Protein AF-A0A3R8NG97-F1 (afdb_monomer_lite)

Radius of gyration: 17.67 Å; chains: 1; bounding box: 35×36×56 Å

Organism: Bibersteinia trehalosi (NCBI:txid47735)

pLDDT: mean 72.44, std 18.64, range [29.59, 92.75]

Sequence (81 aa):
MNKTKGCLIANFATVPLKLGQSALIEPDSPLQLGSLMPENGVIFSDGIEDDYLQFNAGCIAHIGIADIQGQLISQKGRQRI

Structure (mmCIF, N/CA/C/O backbone):
data_AF-A0A3R8NG97-F1
#
_entry.id   AF-A0A3R8NG97-F1
#
loop_
_atom_site.group_PDB
_atom_site.id
_atom_site.type_symbol
_atom_site.label_atom_id
_atom_site.label_alt_id
_atom_site.label_comp_id
_atom_site.label_asym_id
_atom_site.label_entity_id
_atom_site.label_seq_id
_atom_site.pdbx_PDB_ins_code
_atom_site.Cartn_x
_atom_site.Cartn_y
_atom_site.Cartn_z
_atom_site.occupancy
_atom_site.B_iso_or_equiv
_atom_site.auth_seq_id
_atom_site.auth_comp_id
_atom_site.auth_asym_id
_atom_site.auth_atom_id
_atom_site.pdbx_PDB_model_num
ATOM 1 N N . MET A 1 1 ? 3.341 -25.197 -12.353 1.00 34.22 1 MET A N 1
ATOM 2 C CA . MET A 1 1 ? 3.078 -23.758 -12.563 1.00 34.22 1 MET A CA 1
ATOM 3 C C . MET A 1 1 ? 3.589 -23.030 -11.329 1.00 34.22 1 MET A C 1
ATOM 5 O O . MET A 1 1 ? 3.001 -23.178 -10.266 1.00 34.22 1 MET A O 1
ATOM 9 N N . ASN A 1 2 ? 4.768 -22.411 -11.433 1.00 29.59 2 ASN A N 1
ATOM 10 C CA . ASN A 1 2 ? 5.553 -21.921 -10.296 1.00 29.59 2 ASN A CA 1
ATOM 11 C C . ASN A 1 2 ? 4.867 -20.728 -9.620 1.00 29.59 2 ASN A C 1
ATOM 13 O O . ASN A 1 2 ? 4.927 -19.611 -10.125 1.00 29.59 2 ASN A O 1
ATOM 17 N N . LYS A 1 3 ? 4.225 -20.958 -8.470 1.00 34.38 3 LYS A N 1
ATOM 18 C CA . LYS A 1 3 ? 3.770 -19.887 -7.581 1.00 34.38 3 LYS A CA 1
ATOM 19 C C . LYS A 1 3 ? 4.944 -19.418 -6.724 1.00 34.38 3 LYS A C 1
ATOM 21 O O . LYS A 1 3 ? 5.047 -19.786 -5.560 1.00 34.38 3 LYS A O 1
ATOM 26 N N . THR A 1 4 ? 5.808 -18.577 -7.278 1.00 36.94 4 THR A N 1
ATOM 27 C CA . THR A 1 4 ? 6.609 -17.672 -6.443 1.00 36.94 4 THR A CA 1
ATOM 28 C C . THR A 1 4 ? 5.748 -16.440 -6.188 1.00 36.94 4 THR A C 1
ATOM 30 O O . THR A 1 4 ? 5.961 -15.381 -6.768 1.00 36.94 4 THR A O 1
ATOM 33 N N . LYS A 1 5 ? 4.676 -16.610 -5.406 1.00 40.94 5 LYS A N 1
ATOM 34 C CA . LYS A 1 5 ? 3.830 -15.492 -4.990 1.00 40.94 5 LYS A CA 1
ATOM 35 C C . LYS A 1 5 ? 4.573 -14.770 -3.875 1.00 40.94 5 LYS A C 1
ATOM 37 O O . LYS A 1 5 ? 4.630 -15.231 -2.739 1.00 40.94 5 LYS A O 1
ATOM 42 N N . GLY A 1 6 ? 5.304 -13.740 -4.288 1.00 33.78 6 GLY A N 1
ATOM 43 C CA . GLY A 1 6 ? 6.214 -12.986 -3.448 1.00 33.78 6 GLY A CA 1
ATOM 44 C C . GLY A 1 6 ? 5.481 -12.361 -2.270 1.00 33.78 6 GLY A C 1
ATOM 45 O O . GLY A 1 6 ? 4.654 -11.473 -2.437 1.00 33.78 6 GLY A O 1
ATOM 46 N N . CYS A 1 7 ? 5.857 -12.799 -1.074 1.00 39.28 7 CYS A N 1
ATOM 47 C CA . CYS A 1 7 ? 5.866 -11.955 0.109 1.00 39.28 7 CYS A CA 1
ATOM 48 C C . CYS A 1 7 ? 6.635 -10.671 -0.240 1.00 39.28 7 CYS A C 1
ATOM 50 O O . CYS A 1 7 ? 7.830 -10.761 -0.509 1.00 39.28 7 CYS A O 1
ATOM 52 N N . LEU A 1 8 ? 5.938 -9.529 -0.325 1.00 44.16 8 LEU A N 1
ATOM 53 C CA . LEU A 1 8 ? 6.473 -8.157 -0.349 1.00 44.16 8 LEU A CA 1
ATOM 54 C C . LEU A 1 8 ? 7.910 -8.017 -0.912 1.00 44.16 8 LEU A C 1
ATOM 56 O O . LEU A 1 8 ? 8.801 -7.530 -0.227 1.00 44.16 8 LEU A O 1
ATOM 60 N N . ILE A 1 9 ? 8.167 -8.422 -2.166 1.00 44.75 9 ILE A N 1
ATOM 61 C CA . ILE A 1 9 ? 9.456 -8.144 -2.832 1.00 44.75 9 ILE A CA 1
ATOM 62 C C . ILE A 1 9 ? 9.366 -6.788 -3.524 1.00 44.75 9 ILE A C 1
ATOM 64 O O . ILE A 1 9 ? 9.387 -6.692 -4.744 1.00 44.75 9 ILE A O 1
ATOM 68 N N . ALA A 1 10 ? 9.267 -5.718 -2.748 1.00 42.34 10 ALA A N 1
ATOM 69 C CA . ALA A 1 10 ? 9.571 -4.399 -3.271 1.00 42.34 10 ALA A CA 1
ATOM 70 C C . ALA A 1 10 ? 11.044 -4.108 -2.977 1.00 42.34 10 ALA A C 1
ATOM 72 O O . ALA A 1 10 ? 11.512 -4.145 -1.840 1.00 42.34 10 ALA A O 1
ATOM 73 N N . ASN A 1 11 ? 11.806 -3.865 -4.038 1.00 37.88 11 ASN A N 1
ATOM 74 C CA . ASN A 1 11 ? 13.133 -3.290 -3.921 1.00 37.88 11 ASN A CA 1
ATOM 75 C C . ASN A 1 11 ? 12.901 -1.803 -3.602 1.00 37.88 11 ASN A C 1
ATOM 77 O O . ASN A 1 11 ? 12.603 -1.022 -4.500 1.00 37.88 11 ASN A O 1
ATOM 81 N N . PHE A 1 12 ? 12.854 -1.447 -2.318 1.00 44.75 12 PHE A N 1
ATOM 82 C CA . PHE A 1 12 ? 12.422 -0.122 -1.877 1.00 44.75 12 PHE A CA 1
ATOM 83 C C . PHE A 1 12 ? 13.516 0.925 -2.111 1.00 44.75 12 PHE A C 1
ATOM 85 O O . PHE A 1 12 ? 14.633 0.799 -1.612 1.00 44.75 12 PHE A O 1
ATOM 92 N N . ALA A 1 13 ? 13.187 1.981 -2.858 1.00 38.34 13 ALA A N 1
ATOM 93 C CA . ALA A 1 13 ? 14.072 3.128 -3.091 1.00 38.34 13 ALA A CA 1
ATOM 94 C C . ALA A 1 13 ? 13.868 4.279 -2.092 1.00 38.34 13 ALA A C 1
ATOM 96 O O . ALA A 1 13 ? 14.521 5.316 -2.192 1.00 38.34 13 ALA A O 1
ATOM 97 N N . THR A 1 14 ? 12.952 4.157 -1.135 1.00 40.34 14 THR A N 1
ATOM 98 C CA . THR A 1 14 ? 12.703 5.213 -0.151 1.00 40.34 14 THR A CA 1
ATOM 99 C C . THR A 1 14 ? 12.446 4.535 1.186 1.00 40.34 14 THR A C 1
ATOM 101 O O . THR A 1 14 ? 11.618 3.636 1.2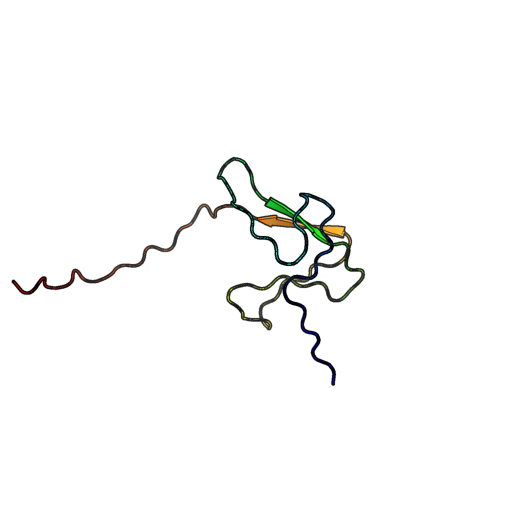51 1.00 40.34 14 THR A O 1
ATOM 104 N N . VAL A 1 15 ? 13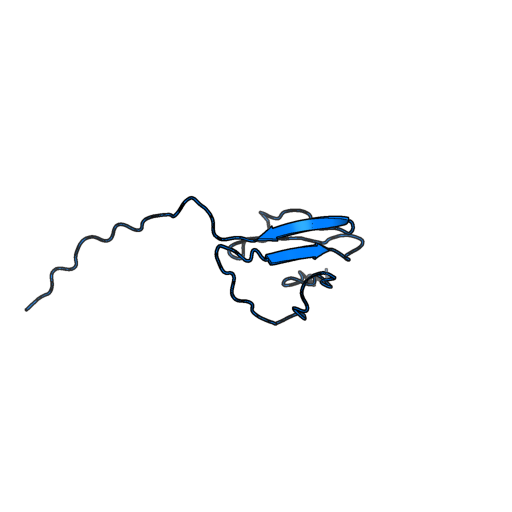.250 4.922 2.187 1.00 47.75 15 VAL A N 1
ATOM 105 C CA . VAL A 1 15 ? 13.568 4.248 3.468 1.00 47.75 15 VAL A CA 1
ATOM 106 C C . VAL A 1 15 ? 14.284 2.882 3.329 1.00 47.75 15 VAL A C 1
ATOM 108 O O . VAL A 1 15 ? 13.843 2.033 2.560 1.00 47.75 15 VAL A O 1
ATOM 111 N N . PRO A 1 16 ? 15.417 2.632 4.032 1.00 49.59 16 PRO A N 1
ATOM 112 C CA . PRO A 1 16 ? 16.254 1.443 3.837 1.00 49.59 16 PRO A CA 1
ATOM 113 C C . PRO A 1 16 ? 15.662 0.211 4.535 1.00 49.59 16 PRO A C 1
ATOM 115 O O . PRO A 1 16 ? 16.313 -0.406 5.374 1.00 49.59 16 PRO A O 1
ATOM 118 N N . LEU A 1 17 ? 14.423 -0.146 4.207 1.00 48.81 17 LEU A N 1
ATOM 119 C CA . LEU A 1 17 ? 13.831 -1.404 4.638 1.00 48.81 17 LEU A CA 1
ATOM 120 C C . LEU A 1 17 ? 14.165 -2.458 3.589 1.00 48.81 17 LEU A C 1
ATOM 122 O O . LEU A 1 17 ? 13.583 -2.521 2.509 1.00 48.81 17 LEU A O 1
ATOM 126 N N . LYS A 1 18 ? 15.174 -3.267 3.894 1.00 53.50 18 LYS A N 1
ATOM 127 C CA . LYS A 1 18 ? 15.493 -4.484 3.152 1.00 53.50 18 LYS A CA 1
ATOM 128 C C . LYS A 1 18 ? 14.365 -5.497 3.333 1.00 53.50 18 LYS A C 1
ATOM 130 O O . LYS A 1 18 ? 13.696 -5.534 4.364 1.00 53.50 18 LYS A O 1
ATOM 135 N N . LEU A 1 19 ? 14.205 -6.368 2.340 1.00 56.91 19 LEU A N 1
ATOM 136 C CA . LEU A 1 19 ? 13.287 -7.501 2.404 1.00 56.91 19 LEU A CA 1
ATOM 137 C C . LEU A 1 19 ? 13.456 -8.272 3.728 1.00 56.91 19 LEU A C 1
ATOM 139 O O . LEU A 1 19 ? 14.574 -8.638 4.096 1.00 56.91 19 LEU A O 1
ATOM 143 N N . GLY A 1 20 ? 12.348 -8.506 4.435 1.00 60.12 20 GLY A N 1
ATOM 144 C CA . GLY A 1 20 ? 12.334 -9.192 5.733 1.00 60.12 20 GLY A CA 1
ATOM 145 C C . GLY A 1 20 ? 12.581 -8.298 6.955 1.00 60.12 20 GLY A C 1
ATOM 146 O O . GLY A 1 20 ? 12.679 -8.818 8.064 1.00 60.12 20 GLY A O 1
ATOM 147 N N . GLN A 1 21 ? 12.679 -6.978 6.783 1.00 63.81 21 GLN A N 1
ATOM 148 C CA . GLN A 1 21 ? 12.768 -6.030 7.895 1.00 63.81 21 GLN A CA 1
ATOM 149 C C . GLN A 1 21 ? 11.388 -5.510 8.311 1.00 63.81 21 GLN A C 1
ATOM 151 O O . GLN A 1 21 ? 10.506 -5.309 7.479 1.00 63.81 21 GLN A O 1
ATOM 156 N N . SER A 1 22 ? 11.220 -5.277 9.612 1.00 71.50 22 SER A N 1
ATOM 157 C CA . SER A 1 22 ? 10.070 -4.581 10.182 1.00 71.50 22 SER A CA 1
ATOM 158 C C . SER A 1 22 ? 10.386 -3.101 10.39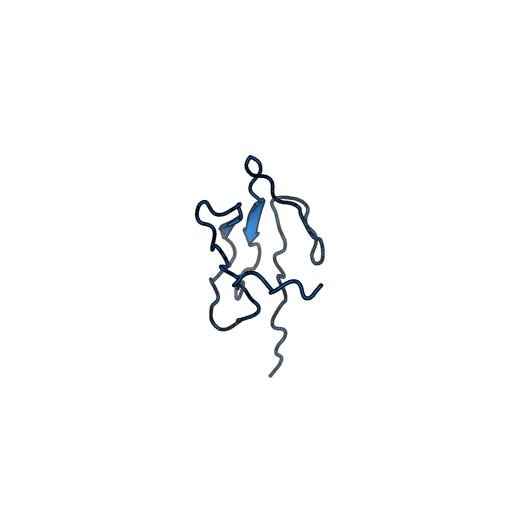5 1.00 71.50 22 SER A C 1
ATOM 160 O O . SER A 1 22 ? 11.542 -2.711 10.562 1.00 71.50 22 SER A O 1
ATOM 162 N N . ALA A 1 23 ? 9.342 -2.277 10.407 1.00 71.62 23 ALA A N 1
ATOM 163 C CA . ALA A 1 23 ? 9.426 -0.860 10.723 1.00 71.62 23 ALA A CA 1
ATOM 164 C C . ALA A 1 23 ? 8.313 -0.469 11.694 1.00 71.62 23 ALA A C 1
ATOM 166 O O . ALA A 1 23 ? 7.235 -1.066 11.681 1.00 71.62 23 ALA A O 1
ATOM 167 N N . LEU A 1 24 ? 8.587 0.537 12.522 1.00 81.69 24 LEU A N 1
ATOM 168 C CA . LEU A 1 24 ? 7.589 1.212 13.343 1.00 81.69 24 LEU A CA 1
ATOM 169 C C . LEU A 1 24 ? 7.105 2.454 12.583 1.00 81.69 24 LEU A C 1
ATOM 171 O O . LEU A 1 24 ? 7.929 3.179 12.029 1.00 81.69 24 LEU A O 1
ATOM 175 N N . ILE A 1 25 ? 5.794 2.688 12.559 1.00 82.94 25 ILE A N 1
ATOM 176 C CA . ILE A 1 25 ? 5.189 3.885 11.961 1.00 82.94 25 ILE A CA 1
ATOM 177 C C . ILE A 1 25 ? 4.684 4.773 13.094 1.00 82.94 25 ILE A C 1
ATOM 179 O O . ILE A 1 25 ? 3.940 4.310 13.960 1.00 82.94 25 ILE A O 1
ATOM 183 N N . GLU A 1 26 ? 5.090 6.039 13.076 1.00 86.44 26 GLU A N 1
ATOM 184 C CA . GLU A 1 26 ? 4.633 7.065 14.015 1.00 86.44 26 GLU A CA 1
ATOM 185 C C . GLU A 1 26 ? 3.647 8.014 13.314 1.00 86.44 26 GLU A C 1
ATOM 187 O O . GLU A 1 26 ? 3.718 8.155 12.090 1.00 86.44 26 GLU A O 1
ATOM 192 N N . PRO A 1 27 ? 2.736 8.682 14.050 1.00 84.81 27 PRO A N 1
ATOM 193 C CA . PRO A 1 27 ? 1.741 9.577 13.452 1.00 84.81 27 PRO A CA 1
ATOM 194 C C . PRO A 1 27 ? 2.343 10.647 12.530 1.00 84.81 27 PRO A C 1
ATOM 196 O O . PRO A 1 27 ? 1.823 10.888 11.444 1.00 84.81 27 PRO A O 1
ATOM 199 N N . ASP A 1 28 ? 3.477 11.227 12.930 1.00 87.31 28 ASP A N 1
ATOM 200 C CA . ASP A 1 28 ? 4.140 12.316 12.202 1.00 87.31 28 ASP A CA 1
ATOM 201 C C . ASP A 1 28 ? 5.189 11.816 11.190 1.00 87.31 28 ASP A C 1
ATOM 203 O O . ASP A 1 28 ? 5.876 12.613 10.549 1.00 87.31 28 ASP A O 1
ATOM 207 N N . SER A 1 29 ? 5.332 10.495 11.040 1.00 84.31 29 SER A N 1
ATOM 208 C CA . SER A 1 29 ? 6.344 9.864 10.188 1.00 84.31 29 SER A CA 1
ATOM 209 C C . SER A 1 29 ? 5.747 8.676 9.419 1.00 84.31 29 SER A C 1
ATOM 211 O O . SER A 1 29 ? 6.002 7.512 9.752 1.00 84.31 29 SER A O 1
ATOM 213 N N . PRO A 1 30 ? 4.909 8.945 8.396 1.00 81.25 30 PRO A N 1
ATOM 214 C CA . PRO A 1 30 ? 4.352 7.899 7.553 1.00 81.25 30 PRO A CA 1
ATOM 215 C C . PRO A 1 30 ? 5.442 7.226 6.712 1.00 81.25 30 PRO A C 1
ATOM 217 O O . PRO A 1 30 ? 6.399 7.852 6.249 1.00 81.25 30 PRO A O 1
ATOM 220 N N . LEU A 1 31 ? 5.263 5.934 6.461 1.00 85.06 31 LEU A N 1
ATOM 221 C CA . LEU A 1 31 ? 6.152 5.142 5.627 1.00 85.06 31 LEU A CA 1
ATOM 222 C C . LEU A 1 31 ? 5.788 5.334 4.151 1.00 85.06 31 LEU A C 1
ATOM 224 O O . LEU A 1 31 ? 4.690 4.988 3.719 1.00 85.06 31 LEU A O 1
ATOM 228 N N . GLN A 1 32 ? 6.727 5.849 3.363 1.00 84.75 32 GLN A N 1
ATOM 229 C CA . GLN A 1 32 ? 6.581 5.946 1.915 1.00 84.75 32 GLN A CA 1
ATOM 230 C C . GLN A 1 32 ? 7.352 4.826 1.226 1.00 84.75 32 GLN A C 1
ATOM 232 O O . GLN A 1 32 ? 8.555 4.670 1.426 1.00 84.75 32 GLN A O 1
ATOM 237 N N . LEU A 1 33 ? 6.658 4.087 0.369 1.00 83.69 33 LEU A N 1
ATOM 238 C CA . LEU A 1 33 ? 7.196 2.964 -0.377 1.00 83.69 33 LEU A CA 1
ATOM 239 C C . LEU A 1 33 ? 7.118 3.251 -1.874 1.00 83.69 33 LEU A C 1
ATOM 241 O O . LEU A 1 33 ? 6.057 3.588 -2.389 1.00 83.69 33 LEU A O 1
ATOM 245 N N . GLY A 1 34 ? 8.231 3.087 -2.583 1.00 83.94 34 GLY A N 1
ATOM 246 C CA . GLY A 1 34 ? 8.275 3.132 -4.045 1.00 83.94 34 GLY A CA 1
ATOM 247 C C . GLY A 1 34 ? 8.510 1.742 -4.621 1.00 83.94 34 GLY A C 1
ATOM 248 O O . GLY A 1 34 ? 9.380 1.018 -4.129 1.00 83.94 34 GLY A O 1
ATOM 249 N N . SER A 1 35 ? 7.764 1.374 -5.662 1.00 81.06 35 SER A N 1
ATOM 250 C CA . SER A 1 35 ? 8.024 0.131 -6.390 1.00 81.06 35 SER A CA 1
ATOM 251 C C . SER A 1 35 ? 9.101 0.328 -7.449 1.00 81.06 35 SER A C 1
ATOM 253 O O . SER A 1 35 ? 9.042 1.260 -8.253 1.00 81.06 35 SER A O 1
ATOM 255 N N . LEU A 1 36 ? 10.050 -0.605 -7.491 1.00 81.81 36 LEU A N 1
ATOM 256 C CA . LEU A 1 36 ? 10.993 -0.773 -8.597 1.00 81.81 36 LEU A CA 1
ATOM 257 C C . LEU A 1 36 ? 10.704 -2.041 -9.416 1.00 81.81 36 LEU A C 1
ATOM 259 O O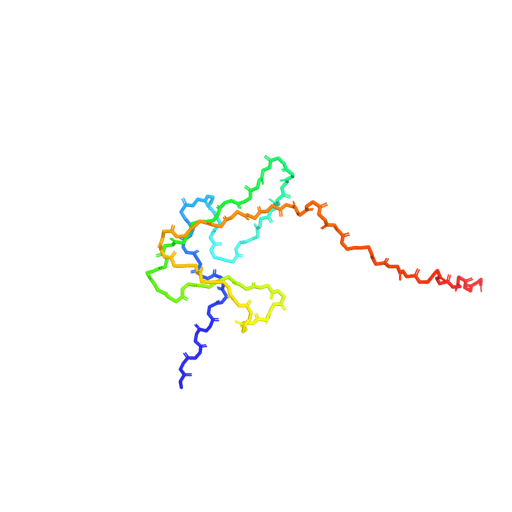 . LEU A 1 36 ? 11.535 -2.449 -10.226 1.00 81.81 36 LEU A O 1
ATOM 263 N N . MET A 1 37 ? 9.565 -2.703 -9.191 1.00 79.50 37 MET A N 1
ATOM 264 C CA . MET A 1 37 ? 9.198 -3.906 -9.940 1.00 79.50 37 MET A CA 1
ATOM 265 C C . MET A 1 37 ? 8.672 -3.520 -11.323 1.00 79.50 37 MET A C 1
ATOM 267 O O . MET A 1 37 ? 7.658 -2.833 -11.387 1.00 79.50 37 MET A O 1
ATOM 271 N N . PRO A 1 38 ? 9.283 -3.968 -12.432 1.00 79.38 38 PRO A N 1
ATOM 272 C CA . PRO A 1 38 ? 8.797 -3.623 -13.769 1.00 79.38 38 PRO A CA 1
ATOM 273 C C . PRO A 1 38 ? 7.342 -4.052 -14.006 1.00 79.38 38 PRO A C 1
ATOM 275 O O . PRO A 1 38 ? 6.568 -3.315 -14.608 1.00 79.38 38 PRO A O 1
ATOM 278 N N . GLU A 1 39 ? 6.969 -5.226 -13.492 1.00 82.44 39 GLU A N 1
ATOM 279 C CA . GLU A 1 39 ? 5.650 -5.837 -13.647 1.00 82.44 39 GLU A CA 1
ATOM 280 C C . GLU A 1 39 ? 5.342 -6.796 -12.488 1.00 82.44 39 GLU A C 1
ATOM 282 O O . GLU A 1 39 ? 6.242 -7.224 -11.761 1.00 82.44 39 GLU A O 1
ATOM 287 N N . ASN A 1 40 ? 4.062 -7.156 -12.347 1.00 84.00 40 ASN A N 1
ATOM 288 C CA . ASN A 1 40 ? 3.540 -8.095 -11.346 1.00 84.00 40 ASN A CA 1
ATOM 289 C C . ASN A 1 40 ? 3.833 -7.713 -9.882 1.00 84.00 40 ASN A C 1
ATOM 291 O O . ASN A 1 40 ? 3.806 -8.574 -9.001 1.00 84.00 40 ASN A O 1
ATOM 295 N N . GLY A 1 41 ? 4.105 -6.436 -9.607 1.00 84.12 41 GLY A N 1
ATOM 296 C CA . GLY A 1 41 ? 4.185 -5.928 -8.244 1.00 84.12 41 GLY A CA 1
ATOM 297 C C . GLY A 1 41 ? 2.792 -5.807 -7.642 1.00 84.12 41 GLY A C 1
ATOM 298 O O . GLY A 1 41 ? 1.867 -5.326 -8.300 1.00 84.12 41 GLY A O 1
ATOM 299 N N . VAL A 1 42 ? 2.631 -6.256 -6.397 1.00 84.44 42 VAL A N 1
ATOM 300 C CA . VAL A 1 42 ? 1.340 -6.261 -5.700 1.00 84.44 42 VAL A CA 1
ATOM 301 C C . VAL A 1 42 ? 1.491 -5.882 -4.228 1.00 84.44 42 VAL A C 1
ATOM 303 O O . VAL A 1 42 ? 2.491 -6.218 -3.593 1.00 84.44 42 VAL A O 1
ATOM 306 N N . ILE A 1 43 ? 0.478 -5.207 -3.685 1.00 85.62 43 ILE A N 1
ATOM 307 C CA . ILE A 1 43 ? 0.262 -5.001 -2.246 1.00 85.62 43 ILE A CA 1
ATOM 308 C C . ILE A 1 43 ? -1.076 -5.653 -1.898 1.00 85.62 43 ILE A C 1
ATOM 310 O O . ILE A 1 43 ? -2.060 -5.407 -2.583 1.00 85.62 43 ILE A O 1
ATOM 314 N N . PHE A 1 44 ? -1.130 -6.456 -0.841 1.00 83.62 44 PHE A N 1
ATOM 315 C CA . PHE A 1 44 ? -2.363 -7.058 -0.326 1.00 83.62 44 PHE A CA 1
ATOM 316 C C . PHE A 1 44 ? -2.351 -7.023 1.206 1.00 83.62 44 PHE A C 1
ATOM 318 O O . PHE A 1 44 ? -1.279 -6.970 1.817 1.00 83.62 44 PHE A O 1
ATOM 325 N N . SER A 1 45 ? -3.528 -7.038 1.828 1.00 77.56 45 SER A N 1
ATOM 326 C CA . SER A 1 45 ? -3.695 -7.020 3.287 1.00 77.56 45 SER A CA 1
ATOM 327 C C . SER A 1 45 ? -4.231 -8.351 3.811 1.00 77.56 45 SER A C 1
ATOM 329 O O . SER A 1 45 ? -4.795 -9.152 3.069 1.00 77.56 45 SER A O 1
ATOM 331 N N . ASP A 1 46 ? -4.018 -8.611 5.102 1.00 76.31 46 ASP A N 1
ATOM 332 C CA . ASP A 1 46 ? -4.614 -9.727 5.857 1.00 76.31 46 ASP A CA 1
ATOM 333 C C . ASP A 1 46 ? -4.384 -11.136 5.280 1.00 76.31 46 ASP A C 1
ATOM 335 O O . ASP A 1 46 ? -5.093 -12.088 5.603 1.00 76.31 46 ASP A O 1
ATOM 339 N N . GLY A 1 47 ? -3.357 -11.291 4.439 1.00 75.38 47 GLY A N 1
ATOM 340 C CA . GLY A 1 47 ? -3.032 -12.558 3.784 1.00 75.38 47 GLY A CA 1
ATOM 341 C C . GLY A 1 47 ? -4.002 -12.963 2.668 1.00 75.38 47 GLY A C 1
ATOM 342 O O . GLY A 1 47 ? -3.938 -14.103 2.208 1.00 75.38 47 GLY A O 1
ATOM 343 N N . ILE A 1 48 ? -4.880 -12.061 2.218 1.00 82.06 48 ILE A N 1
ATOM 344 C CA . ILE A 1 48 ? -5.832 -12.320 1.134 1.00 82.06 48 ILE A CA 1
ATOM 345 C C . ILE A 1 48 ? -5.209 -11.859 -0.185 1.00 82.06 48 ILE A C 1
ATOM 347 O O . ILE A 1 48 ? -5.283 -10.697 -0.557 1.00 82.06 48 ILE A O 1
ATOM 351 N N . GLU A 1 49 ? -4.576 -12.782 -0.908 1.00 75.06 49 GLU A N 1
ATOM 352 C CA . GLU A 1 49 ? -3.862 -12.454 -2.152 1.00 75.06 49 GLU A CA 1
ATOM 353 C C . GLU A 1 49 ? -4.770 -11.996 -3.297 1.00 75.06 49 GLU A C 1
ATOM 355 O O . GLU A 1 49 ? -4.300 -11.311 -4.200 1.00 75.06 49 GLU A O 1
ATOM 360 N N . ASP A 1 50 ? -6.033 -12.425 -3.308 1.00 80.06 50 ASP A N 1
ATOM 361 C CA . ASP A 1 50 ? -6.960 -12.123 -4.402 1.00 80.06 50 ASP A CA 1
ATOM 362 C C . ASP A 1 50 ?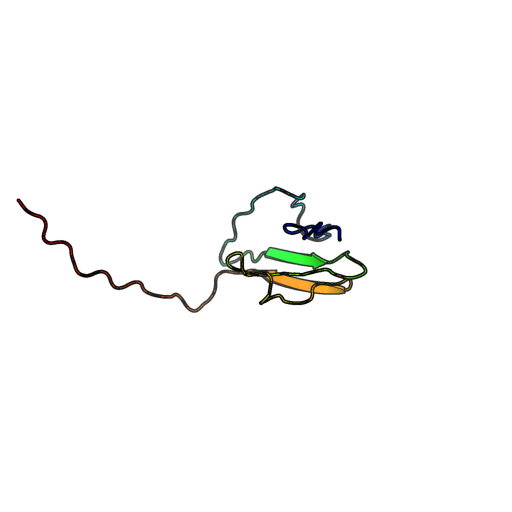 -7.534 -10.695 -4.304 1.00 80.06 50 ASP A C 1
ATOM 364 O O . ASP A 1 50 ? -8.063 -10.187 -5.291 1.00 80.06 50 ASP A O 1
ATOM 368 N N . ASP A 1 51 ? -7.375 -10.032 -3.152 1.00 81.12 51 ASP A N 1
ATOM 369 C CA . ASP A 1 51 ? -7.710 -8.621 -2.931 1.00 81.12 51 ASP A CA 1
ATOM 370 C C . ASP A 1 51 ? -6.422 -7.785 -2.882 1.00 81.12 51 ASP A C 1
ATOM 372 O O . ASP A 1 51 ? -5.932 -7.374 -1.827 1.00 81.12 51 ASP A O 1
ATOM 376 N N . TYR A 1 52 ? -5.805 -7.625 -4.054 1.00 86.25 52 TYR A N 1
ATOM 377 C CA . TYR A 1 52 ? -4.529 -6.936 -4.199 1.00 86.25 52 TYR A CA 1
ATOM 378 C C . TYR A 1 52 ? -4.653 -5.631 -4.985 1.00 86.25 52 TYR A C 1
ATOM 380 O O . TYR A 1 52 ? -5.434 -5.487 -5.927 1.00 86.25 52 TYR A O 1
ATOM 388 N N . LEU A 1 53 ? -3.772 -4.696 -4.651 1.00 86.50 53 LEU A N 1
ATOM 389 C CA . LEU A 1 53 ? -3.505 -3.486 -5.413 1.00 86.50 53 LEU A CA 1
ATOM 390 C C . LEU A 1 53 ? -2.256 -3.693 -6.272 1.00 86.50 53 LEU A C 1
ATOM 392 O O . LEU A 1 53 ? -1.244 -4.212 -5.797 1.00 86.50 53 LEU A O 1
ATOM 396 N N . GLN A 1 54 ? -2.303 -3.272 -7.537 1.00 89.62 54 GLN A N 1
ATOM 397 C CA . GLN A 1 54 ? -1.121 -3.280 -8.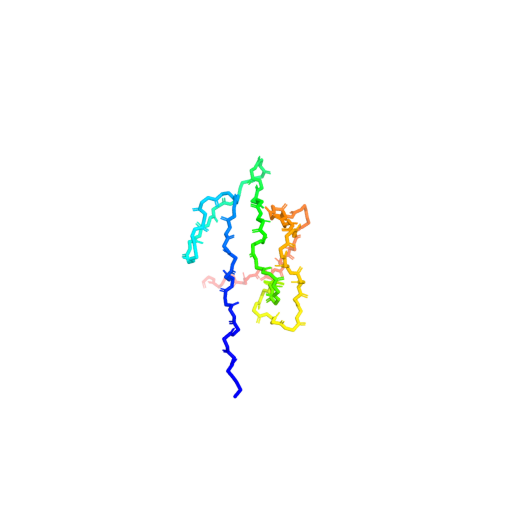402 1.00 89.62 54 GLN A CA 1
ATOM 398 C C . GLN A 1 54 ? -0.099 -2.249 -7.918 1.00 89.62 54 GLN A C 1
ATOM 400 O O . GLN A 1 54 ? -0.439 -1.105 -7.620 1.00 89.62 54 GLN A O 1
ATOM 405 N N . PHE A 1 55 ? 1.166 -2.653 -7.880 1.00 87.06 55 PHE A N 1
ATOM 406 C CA . PHE A 1 55 ? 2.268 -1.859 -7.355 1.00 87.06 55 PHE A CA 1
ATOM 407 C C . PHE A 1 55 ? 3.522 -2.033 -8.221 1.00 87.06 55 PHE A C 1
ATOM 409 O O . PHE A 1 55 ? 4.554 -2.534 -7.777 1.00 87.06 55 PHE A O 1
ATOM 416 N N . ASN A 1 56 ? 3.412 -1.653 -9.494 1.00 87.31 56 ASN A N 1
ATOM 417 C CA . ASN A 1 56 ? 4.498 -1.713 -10.477 1.00 87.31 56 ASN A CA 1
ATOM 418 C C . ASN A 1 56 ? 5.368 -0.445 -10.435 1.00 87.31 56 ASN A C 1
ATOM 420 O O . ASN A 1 56 ? 5.064 0.516 -9.727 1.00 87.31 56 ASN A O 1
ATOM 424 N N . ALA A 1 57 ? 6.457 -0.436 -11.198 1.00 85.50 57 ALA A N 1
ATOM 425 C CA . ALA A 1 57 ? 7.422 0.650 -11.244 1.00 85.50 57 ALA A CA 1
ATOM 426 C C . ALA A 1 57 ? 6.743 1.996 -11.530 1.00 85.50 57 ALA A C 1
ATOM 428 O O . ALA A 1 57 ? 5.914 2.117 -12.431 1.00 85.50 57 ALA A O 1
ATOM 429 N N . GLY A 1 58 ? 7.108 3.006 -10.740 1.00 86.06 58 GLY A N 1
ATOM 430 C CA . GLY A 1 58 ? 6.480 4.329 -10.777 1.00 86.06 58 GLY A CA 1
ATOM 431 C C . GLY A 1 58 ? 5.302 4.497 -9.811 1.00 86.06 58 GLY A C 1
ATOM 432 O O . GLY A 1 58 ? 4.886 5.629 -9.573 1.00 86.06 58 GLY A O 1
ATOM 433 N N . CYS A 1 59 ? 4.800 3.421 -9.196 1.00 87.56 59 CYS A N 1
ATOM 434 C CA . CYS A 1 59 ? 3.846 3.524 -8.094 1.00 87.56 59 CYS A CA 1
ATOM 435 C C . CYS A 1 59 ? 4.540 3.934 -6.787 1.00 87.56 59 CYS A C 1
ATOM 437 O O . CYS A 1 59 ? 5.622 3.442 -6.450 1.00 87.56 59 CYS A O 1
ATOM 439 N N . ILE A 1 60 ? 3.858 4.790 -6.023 1.00 89.19 60 ILE A N 1
ATOM 440 C CA . ILE A 1 60 ? 4.235 5.191 -4.667 1.00 89.19 60 ILE A CA 1
ATOM 441 C C . ILE A 1 60 ? 3.057 4.884 -3.742 1.00 89.19 60 ILE A C 1
ATOM 443 O O . ILE A 1 60 ? 1.934 5.305 -4.010 1.00 89.19 60 ILE A O 1
ATOM 447 N N . ALA A 1 61 ? 3.316 4.148 -2.667 1.00 87.00 61 ALA A N 1
ATOM 448 C CA . ALA A 1 61 ? 2.355 3.858 -1.615 1.00 87.00 61 ALA A CA 1
ATOM 449 C C . ALA A 1 61 ? 2.732 4.631 -0.349 1.00 87.00 61 ALA A C 1
ATOM 451 O O . ALA A 1 61 ? 3.900 4.683 0.038 1.00 87.00 61 ALA A O 1
ATOM 452 N N . HIS A 1 62 ? 1.728 5.209 0.302 1.00 86.94 62 HIS A N 1
ATOM 453 C CA . HIS A 1 62 ? 1.865 5.877 1.590 1.00 86.94 62 HIS A CA 1
ATOM 454 C C . HIS A 1 62 ? 1.168 5.025 2.646 1.00 86.94 62 HIS A C 1
ATOM 456 O O . HIS A 1 62 ? -0.022 4.741 2.528 1.00 86.94 62 HIS A O 1
ATOM 462 N N . ILE A 1 63 ? 1.917 4.604 3.659 1.00 87.25 63 ILE A N 1
ATOM 463 C CA . ILE A 1 63 ? 1.424 3.795 4.769 1.00 87.25 63 ILE A CA 1
ATOM 464 C C . ILE A 1 63 ? 1.511 4.651 6.026 1.00 87.25 63 ILE A C 1
ATOM 466 O O . ILE A 1 63 ? 2.587 5.089 6.429 1.00 87.25 63 ILE A O 1
ATOM 470 N N . GLY A 1 64 ? 0.362 4.890 6.641 1.00 87.75 64 GLY A N 1
ATOM 471 C CA . GLY A 1 64 ? 0.231 5.671 7.860 1.00 87.75 64 GLY A CA 1
ATOM 472 C C . GLY A 1 64 ? -0.772 5.030 8.807 1.00 87.75 64 GLY A C 1
ATOM 473 O O . GLY A 1 64 ? -1.437 4.048 8.468 1.00 87.75 64 GLY A O 1
ATOM 474 N N . ILE A 1 65 ? -0.879 5.600 10.001 1.00 89.19 65 ILE A N 1
ATOM 475 C CA . ILE A 1 65 ? -1.937 5.238 10.942 1.00 89.19 65 ILE A CA 1
ATOM 476 C C . ILE A 1 65 ? -3.258 5.768 10.377 1.00 89.19 65 ILE A C 1
ATOM 478 O O . ILE A 1 65 ? -3.352 6.940 10.028 1.00 89.19 65 ILE A O 1
ATOM 482 N N . ALA A 1 66 ? -4.263 4.902 10.259 1.00 88.81 66 ALA A N 1
ATOM 483 C CA . ALA A 1 66 ? -5.577 5.302 9.771 1.00 88.81 66 ALA A CA 1
ATOM 484 C C . ALA A 1 66 ? -6.297 6.207 10.786 1.00 88.81 66 ALA A C 1
ATOM 486 O O . ALA A 1 66 ? -6.284 5.929 11.987 1.00 88.81 66 ALA A O 1
ATOM 487 N N . ASP A 1 67 ? -6.999 7.229 10.289 1.00 88.88 67 ASP A N 1
ATOM 488 C CA . ASP A 1 67 ? -7.826 8.119 11.120 1.00 88.88 67 ASP A CA 1
ATOM 489 C C . ASP A 1 67 ? -9.002 7.378 11.777 1.00 88.88 67 ASP A C 1
ATOM 491 O O . ASP A 1 67 ? -9.477 7.744 12.853 1.00 88.88 67 ASP A O 1
ATOM 495 N N . ILE A 1 68 ? -9.487 6.322 11.117 1.00 92.75 68 ILE A N 1
ATOM 496 C CA . ILE A 1 68 ? -10.631 5.523 11.554 1.00 92.75 68 ILE A CA 1
ATOM 497 C C . ILE A 1 68 ? -10.131 4.235 12.206 1.00 92.75 68 ILE A C 1
ATOM 499 O O . ILE A 1 68 ? -9.374 3.472 11.609 1.00 92.75 68 ILE A O 1
ATOM 503 N N . GLN A 1 69 ? -10.623 3.963 13.416 1.00 90.94 69 GLN A N 1
ATOM 504 C CA . GLN A 1 69 ? -10.272 2.776 14.193 1.00 90.94 69 GLN A CA 1
ATOM 505 C C . GLN A 1 69 ? -11.512 1.932 14.495 1.00 90.94 69 GLN A C 1
ATOM 507 O O . GLN A 1 69 ? -12.506 2.430 15.028 1.00 90.94 69 GLN A O 1
ATOM 512 N N . GLY A 1 70 ? -11.440 0.633 14.198 1.00 91.06 70 GLY A N 1
ATOM 513 C CA . GLY A 1 70 ? -12.462 -0.328 14.602 1.00 91.06 70 GLY A CA 1
ATOM 514 C C . GLY A 1 70 ? -12.424 -0.562 16.114 1.00 91.06 70 GLY A C 1
ATOM 515 O O . GLY A 1 70 ? -11.384 -0.912 16.664 1.00 91.06 70 GLY A O 1
ATOM 516 N N . GLN A 1 71 ? -13.558 -0.385 16.792 1.00 91.38 71 GLN A N 1
ATOM 517 C CA . GLN A 1 71 ? -13.683 -0.631 18.230 1.00 91.38 71 GLN A CA 1
ATOM 518 C C . GLN A 1 71 ? -14.278 -2.020 18.463 1.00 91.38 71 GLN A C 1
ATOM 520 O O . GLN A 1 71 ? -15.443 -2.269 18.149 1.00 91.38 71 GLN A O 1
ATOM 525 N N . LEU A 1 72 ? -13.488 -2.935 19.026 1.00 90.62 72 LEU A N 1
ATOM 526 C CA . LEU A 1 72 ? -13.988 -4.249 19.417 1.00 90.62 72 LEU A CA 1
ATOM 527 C C . LEU A 1 72 ? -14.744 -4.141 20.747 1.00 90.62 72 LEU A C 1
ATOM 529 O O . LEU A 1 72 ? -14.149 -3.900 21.796 1.00 90.62 72 LEU A O 1
ATOM 533 N N . ILE A 1 73 ? -16.057 -4.368 20.718 1.00 91.38 73 ILE A N 1
ATOM 534 C CA . ILE A 1 73 ? -16.878 -4.428 21.930 1.00 91.38 73 ILE A CA 1
ATOM 535 C C . ILE A 1 73 ? -16.915 -5.869 22.432 1.00 91.38 73 ILE A C 1
ATOM 537 O O . ILE A 1 73 ? -17.566 -6.732 21.847 1.00 91.38 73 ILE A O 1
ATOM 541 N N . SER A 1 74 ? -16.230 -6.126 23.542 1.00 85.81 74 SER A N 1
ATOM 542 C CA . SER A 1 74 ? -16.327 -7.396 24.259 1.00 85.81 74 SER A CA 1
ATOM 543 C C . SER A 1 74 ? -17.279 -7.254 25.444 1.00 85.81 74 SER A C 1
ATOM 545 O O . SER A 1 74 ? -17.203 -6.286 26.206 1.00 85.81 74 SER A O 1
ATOM 547 N N . GLN A 1 75 ? -18.193 -8.212 25.618 1.00 79.38 75 GLN A N 1
ATOM 548 C CA . GLN A 1 75 ? -19.012 -8.271 26.826 1.00 79.38 75 GLN A CA 1
ATOM 549 C C . GLN A 1 75 ? -18.090 -8.525 28.020 1.00 79.38 75 GLN A C 1
ATOM 551 O O . GLN A 1 75 ? -17.314 -9.479 28.020 1.00 79.38 75 GLN A O 1
ATOM 556 N N . LYS A 1 76 ? -18.170 -7.663 29.042 1.00 70.81 76 LYS A N 1
ATOM 557 C CA . LYS A 1 76 ? -17.410 -7.811 30.288 1.00 70.81 76 LYS A CA 1
ATOM 558 C C . LYS A 1 76 ? -17.532 -9.254 30.782 1.00 70.81 76 LYS A C 1
ATOM 560 O O . LYS A 1 76 ? -18.633 -9.719 31.083 1.00 70.81 76 LYS A O 1
ATOM 565 N N . GLY A 1 77 ? -16.398 -9.945 30.882 1.00 64.44 77 GLY A N 1
ATOM 566 C CA . GLY A 1 77 ? -16.335 -11.238 31.542 1.00 64.44 77 GLY A CA 1
ATOM 567 C C . GLY A 1 77 ? -16.899 -11.091 32.951 1.00 64.44 77 GLY A C 1
ATOM 568 O O . GLY A 1 77 ? -16.480 -10.207 33.702 1.00 64.44 77 GLY A O 1
ATOM 569 N N . ARG A 1 78 ? -17.860 -11.943 33.320 1.00 66.62 78 ARG A N 1
ATOM 570 C CA . ARG A 1 78 ? -18.135 -12.206 34.732 1.00 66.62 78 ARG A CA 1
ATOM 571 C C . ARG A 1 78 ? -16.812 -12.676 35.334 1.00 66.62 78 ARG A C 1
ATOM 573 O O . ARG A 1 78 ? -16.426 -13.820 35.109 1.00 66.62 78 ARG A O 1
ATOM 580 N N . GLN A 1 79 ? -16.110 -11.804 36.057 1.00 61.81 79 GLN A N 1
ATOM 581 C CA . GLN A 1 79 ? -15.085 -12.257 36.988 1.00 61.81 79 GLN A CA 1
ATOM 582 C C . GLN A 1 79 ? -15.819 -13.125 38.006 1.00 61.81 79 GLN A C 1
ATOM 584 O O . GLN A 1 79 ? -16.585 -12.626 38.829 1.00 61.81 79 GLN A O 1
ATOM 589 N N . ARG A 1 80 ? -15.677 -14.443 37.862 1.00 59.12 80 ARG A N 1
ATOM 590 C CA . ARG A 1 80 ? -16.010 -15.366 38.937 1.00 59.12 80 ARG A CA 1
ATOM 591 C C . ARG A 1 80 ? -14.958 -15.122 40.014 1.00 59.12 80 ARG A C 1
ATOM 593 O O . ARG A 1 80 ? -13.777 -15.343 39.762 1.00 59.12 80 ARG A O 1
ATOM 600 N N . ILE A 1 81 ? -15.429 -14.558 41.125 1.00 65.75 81 ILE A N 1
ATOM 601 C CA . ILE A 1 81 ? -14.815 -14.638 42.454 1.00 65.75 81 ILE A CA 1
ATOM 602 C C . ILE A 1 81 ? -14.353 -16.061 42.767 1.00 65.75 81 ILE A C 1
ATOM 604 O O . ILE A 1 81 ? -15.035 -17.012 42.310 1.00 65.75 81 ILE A O 1
#

Secondary structure (DSSP, 8-state):
------SS----SSS---TT-----BTTBPEEEE---SS--EEESTT-TTSEEE--TT-EEEE---S------PPPP----

Foldseek 3Di:
DDPPVDDPPFPFPFPPDDPPDDDDADQVRWDKGFHPAQDPDWDDPPPPPVPIDGHHHPDMDTGHDDPDDDDDDDDDDPPDD